Protein AF-A0A9D8R2J3-F1 (afdb_monomer_lite)

Foldseek 3Di:
DVVVVVVVVVVVVLLVVQQVVLQVQLVVQLCCCCPVVNCVNLQDHSVLSSLLSSLCSSLVSLCVVCVVVLPLVSLLSSLVSNLSSLLSVVVSCCVPDPVVVSVVVSVVSVVVSVVVSCCSVPPHPPPPPPPPVPPPDDDPVRVVVVVVVVVVVVVVVVVVVVVVVVVVVPD

pLDDT: mean 73.2, std 14.21, range [39.16, 91.12]

Radius of gyration: 31.51 Å; chains: 1; bounding box: 101×41×54 Å

Structure (mmCIF, N/CA/C/O backbone):
data_AF-A0A9D8R2J3-F1
#
_entry.id   AF-A0A9D8R2J3-F1
#
loop_
_atom_site.group_PDB
_atom_site.id
_atom_site.type_symbol
_atom_site.label_atom_id
_atom_site.label_alt_id
_atom_site.label_comp_id
_atom_site.label_asym_id
_atom_site.label_entity_id
_atom_site.label_seq_id
_atom_site.pdbx_PDB_ins_code
_atom_site.Cartn_x
_atom_site.Cartn_y
_atom_site.Cartn_z
_atom_site.occupancy
_atom_site.B_iso_or_equiv
_atom_site.auth_seq_id
_atom_site.auth_comp_id
_atom_site.auth_asym_id
_atom_site.auth_atom_id
_atom_site.pdbx_PDB_model_num
ATOM 1 N N . MET A 1 1 ? -6.181 -9.414 32.571 1.00 52.50 1 MET A N 1
ATOM 2 C CA . MET A 1 1 ? -4.883 -9.593 31.869 1.00 52.50 1 MET A CA 1
ATOM 3 C C . MET A 1 1 ? -4.917 -10.622 30.735 1.00 52.50 1 MET A C 1
ATOM 5 O O . MET A 1 1 ? -4.461 -10.276 29.660 1.00 52.50 1 MET A O 1
ATOM 9 N N . ARG A 1 2 ? -5.469 -11.839 30.897 1.00 53.47 2 ARG A N 1
ATOM 10 C CA . ARG A 1 2 ? -5.458 -12.872 29.829 1.00 53.47 2 ARG A CA 1
ATOM 11 C C . ARG A 1 2 ? -6.207 -12.506 28.534 1.00 53.47 2 ARG A C 1
ATOM 13 O O . ARG A 1 2 ? -5.822 -12.990 27.474 1.00 53.47 2 ARG A O 1
ATOM 20 N N . GLU A 1 3 ? -7.252 -11.679 28.591 1.00 54.12 3 G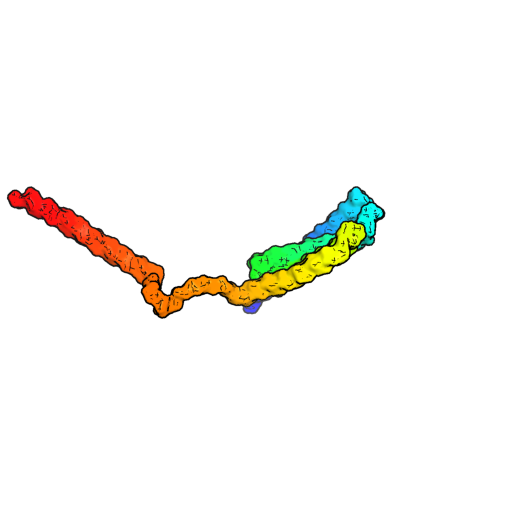LU A N 1
ATOM 21 C CA . GLU A 1 3 ? -7.996 -11.277 27.384 1.00 54.12 3 GLU A CA 1
ATOM 22 C C . GLU A 1 3 ? -7.239 -10.274 26.508 1.00 54.12 3 GLU A C 1
ATOM 24 O O . GLU A 1 3 ? -7.227 -10.433 25.287 1.00 54.12 3 GLU A O 1
ATOM 29 N N . SER A 1 4 ? -6.516 -9.312 27.100 1.00 58.50 4 SER A N 1
ATOM 30 C CA . SER A 1 4 ? -5.725 -8.361 26.305 1.00 58.50 4 SER A CA 1
ATOM 31 C C . SER A 1 4 ? -4.556 -9.049 25.596 1.00 58.50 4 SER A C 1
ATOM 33 O O . SER A 1 4 ? -4.230 -8.699 24.463 1.00 58.50 4 SER A O 1
ATOM 35 N N . THR A 1 5 ? -3.981 -10.098 26.198 1.00 66.12 5 THR A N 1
ATOM 36 C CA . THR A 1 5 ? -2.919 -10.894 25.568 1.00 66.12 5 THR A CA 1
ATOM 37 C C . THR A 1 5 ? -3.441 -11.685 24.368 1.00 66.12 5 THR A C 1
ATOM 39 O O . THR A 1 5 ? -2.784 -11.722 23.331 1.00 66.12 5 THR A O 1
ATOM 42 N N . LYS A 1 6 ? -4.640 -12.280 24.460 1.00 68.50 6 LYS A N 1
ATOM 43 C CA . LYS A 1 6 ? -5.254 -13.014 23.337 1.00 68.50 6 LYS A CA 1
ATOM 44 C C . LYS A 1 6 ? -5.571 -12.093 22.156 1.00 68.50 6 LYS A C 1
ATOM 46 O O . LYS A 1 6 ? -5.266 -12.452 21.020 1.00 68.50 6 LYS A O 1
ATOM 51 N N . ALA A 1 7 ? -6.115 -10.904 22.421 1.00 69.56 7 ALA A N 1
ATOM 52 C CA . ALA A 1 7 ? -6.403 -9.907 21.389 1.00 69.56 7 ALA A CA 1
ATOM 53 C C . ALA A 1 7 ? -5.121 -9.398 20.703 1.00 69.56 7 ALA A C 1
ATOM 55 O O . ALA A 1 7 ? -5.059 -9.334 19.475 1.00 69.56 7 ALA A O 1
ATOM 56 N N . ALA A 1 8 ? -4.066 -9.122 21.477 1.00 71.25 8 ALA A N 1
ATOM 57 C CA . ALA A 1 8 ? -2.768 -8.721 20.936 1.00 71.25 8 ALA A CA 1
ATOM 58 C C . ALA A 1 8 ? -2.134 -9.823 20.070 1.00 71.25 8 ALA A C 1
ATOM 60 O O . ALA A 1 8 ? -1.649 -9.550 18.974 1.00 71.25 8 ALA A O 1
ATOM 61 N N . VAL A 1 9 ? -2.190 -11.083 20.514 1.00 76.19 9 VAL A N 1
ATOM 62 C CA . VAL A 1 9 ? -1.679 -12.229 19.744 1.00 76.19 9 VAL A CA 1
ATOM 63 C C . VAL A 1 9 ? -2.467 -12.420 18.447 1.00 76.19 9 VAL A C 1
ATOM 65 O O . VAL A 1 9 ? -1.866 -12.666 17.401 1.00 76.19 9 VAL A O 1
ATOM 68 N N . MET A 1 10 ? -3.793 -12.270 18.480 1.00 75.12 10 MET A N 1
ATOM 69 C CA . MET A 1 10 ? -4.635 -12.374 17.287 1.00 75.12 10 MET A CA 1
ATOM 70 C C . MET A 1 10 ? -4.337 -11.248 16.284 1.00 75.12 10 MET A C 1
ATOM 72 O O . MET A 1 10 ? -4.173 -11.519 15.096 1.00 75.12 10 MET A O 1
ATOM 76 N N . ALA A 1 11 ? -4.151 -10.012 16.757 1.00 73.62 11 ALA A N 1
ATOM 77 C CA . ALA A 1 11 ? -3.755 -8.882 15.916 1.00 73.62 11 ALA A CA 1
ATOM 78 C C . ALA A 1 11 ? -2.371 -9.084 15.272 1.00 73.62 11 ALA A C 1
ATOM 80 O O . ALA A 1 11 ? -2.186 -8.792 14.090 1.00 73.62 11 ALA A O 1
ATOM 81 N N . THR A 1 12 ? -1.403 -9.623 16.017 1.00 78.44 12 THR A N 1
ATOM 82 C CA . THR A 1 12 ? -0.073 -9.951 15.483 1.00 78.44 12 THR A CA 1
ATOM 83 C C . THR A 1 12 ? -0.147 -11.046 14.423 1.00 78.44 12 THR A C 1
ATOM 85 O O . THR A 1 12 ? 0.480 -10.917 13.374 1.00 78.44 12 THR A O 1
ATOM 88 N N . ARG A 1 13 ? -0.963 -12.087 14.635 1.00 81.50 13 ARG A N 1
ATOM 89 C CA . ARG A 1 13 ? -1.179 -13.145 13.634 1.00 81.50 13 ARG A CA 1
ATOM 90 C C . ARG A 1 13 ? -1.761 -12.588 12.340 1.00 81.50 13 ARG A C 1
ATOM 92 O O . ARG A 1 13 ? -1.231 -12.896 11.283 1.00 81.50 13 ARG A O 1
ATOM 99 N N . ILE A 1 14 ? -2.763 -11.711 12.423 1.00 81.69 14 ILE A N 1
ATOM 100 C CA . ILE A 1 14 ? -3.359 -11.068 11.241 1.00 81.69 14 ILE A CA 1
ATOM 101 C C . ILE A 1 14 ? -2.308 -10.265 10.462 1.00 81.69 14 ILE A C 1
ATOM 103 O O . ILE A 1 14 ? -2.238 -10.383 9.242 1.00 81.69 14 ILE A O 1
ATOM 107 N N . LYS A 1 15 ? -1.446 -9.502 11.148 1.00 79.56 15 LYS A N 1
ATOM 108 C CA . LYS A 1 15 ? -0.357 -8.740 10.505 1.00 79.56 15 LYS A CA 1
ATOM 109 C C . LYS A 1 15 ? 0.694 -9.641 9.852 1.00 79.56 15 LYS A C 1
ATOM 111 O O . LYS A 1 15 ? 1.217 -9.302 8.798 1.00 79.56 15 LYS A O 1
ATOM 116 N N . ILE A 1 16 ? 1.003 -10.786 10.456 1.00 84.25 16 ILE A N 1
ATOM 117 C CA . ILE A 1 16 ? 1.942 -11.757 9.877 1.00 84.25 16 ILE A CA 1
ATOM 118 C C . ILE A 1 16 ? 1.316 -12.439 8.657 1.00 84.25 16 ILE A C 1
ATOM 120 O O . ILE A 1 16 ? 1.959 -12.538 7.617 1.00 84.25 16 ILE A O 1
ATOM 124 N N . THR A 1 17 ? 0.051 -12.858 8.739 1.00 83.62 17 THR A N 1
ATOM 125 C CA . THR A 1 17 ? -0.667 -13.435 7.596 1.00 83.62 17 THR A CA 1
ATOM 126 C C . THR A 1 17 ? -0.768 -12.431 6.449 1.00 83.62 17 THR A C 1
ATOM 128 O O . THR A 1 17 ? -0.499 -12.804 5.312 1.00 83.62 17 THR A O 1
ATOM 131 N N . ALA A 1 18 ? -1.055 -11.158 6.747 1.00 79.31 18 ALA A N 1
ATOM 132 C CA . ALA A 1 18 ? -1.015 -10.059 5.781 1.00 79.31 18 ALA A CA 1
ATOM 133 C C . ALA A 1 18 ? 0.303 -10.028 5.006 1.00 79.31 18 ALA A C 1
ATOM 135 O O . ALA A 1 18 ? 0.312 -10.011 3.780 1.00 79.31 18 ALA A O 1
ATOM 136 N N . PHE A 1 19 ? 1.408 -10.052 5.753 1.00 83.38 19 PHE A N 1
ATOM 137 C CA . PHE A 1 19 ? 2.757 -9.977 5.217 1.00 83.38 19 PHE A CA 1
ATOM 138 C C . PHE A 1 19 ? 3.096 -11.189 4.342 1.00 83.38 19 PHE A C 1
ATOM 140 O O . PHE A 1 19 ? 3.678 -11.037 3.271 1.00 83.38 19 PHE A O 1
ATOM 147 N N . ILE A 1 20 ? 2.703 -12.393 4.764 1.00 87.69 20 ILE A N 1
ATOM 148 C CA . ILE A 1 20 ? 2.924 -13.619 3.986 1.00 87.69 20 ILE A CA 1
ATOM 149 C C . ILE A 1 20 ? 2.117 -13.578 2.683 1.00 87.69 20 ILE A C 1
ATOM 151 O O . ILE A 1 20 ? 2.662 -13.869 1.621 1.00 87.69 20 ILE A O 1
ATOM 155 N N . VAL A 1 21 ? 0.843 -13.178 2.742 1.00 87.81 21 VAL A N 1
ATOM 156 C CA . VAL A 1 21 ? -0.021 -13.082 1.555 1.00 87.81 21 VAL A CA 1
ATOM 157 C C . VAL A 1 21 ? 0.501 -12.023 0.582 1.00 87.81 21 VAL A C 1
ATOM 159 O O . VAL A 1 21 ? 0.587 -12.296 -0.614 1.00 87.81 21 VAL A O 1
ATOM 162 N N . SER A 1 22 ? 0.920 -10.850 1.070 1.00 86.31 22 SER A N 1
ATOM 163 C CA . SER A 1 22 ? 1.518 -9.816 0.216 1.00 86.31 22 SER A CA 1
ATOM 164 C C . SER A 1 22 ? 2.831 -10.281 -0.415 1.00 86.31 22 SER A C 1
ATOM 166 O O . SER A 1 22 ? 3.094 -9.989 -1.578 1.00 86.31 22 SER A O 1
ATOM 168 N N . LEU A 1 23 ? 3.642 -11.057 0.313 1.00 88.56 23 LEU A N 1
ATOM 169 C CA . LEU A 1 23 ? 4.876 -11.635 -0.220 1.00 88.56 23 LEU A CA 1
ATOM 170 C C . LEU A 1 23 ? 4.593 -12.684 -1.308 1.00 88.56 23 LEU A C 1
ATOM 172 O O . LEU A 1 23 ? 5.257 -12.685 -2.343 1.00 88.56 23 LEU A O 1
ATOM 176 N N . MET A 1 24 ? 3.576 -13.531 -1.118 1.00 89.62 24 MET A N 1
ATOM 177 C CA . MET A 1 24 ? 3.143 -14.489 -2.141 1.00 89.62 24 MET A CA 1
ATOM 178 C C . MET A 1 24 ? 2.607 -13.787 -3.394 1.00 89.62 24 MET A C 1
ATOM 180 O O . MET A 1 24 ? 2.979 -14.173 -4.501 1.00 89.62 24 MET A O 1
ATOM 184 N N . LEU A 1 25 ? 1.796 -12.732 -3.245 1.00 88.56 25 LEU A N 1
ATOM 185 C CA . LEU A 1 25 ? 1.327 -11.930 -4.383 1.00 88.56 25 LEU A CA 1
ATOM 186 C C . LEU A 1 25 ? 2.483 -11.242 -5.114 1.00 88.56 25 LEU A C 1
ATOM 188 O O . LEU A 1 25 ? 2.518 -11.245 -6.345 1.00 88.56 25 LEU A O 1
ATOM 192 N N . ALA A 1 26 ? 3.437 -10.673 -4.376 1.00 87.56 26 ALA A N 1
ATOM 193 C CA . ALA A 1 26 ? 4.626 -10.054 -4.952 1.00 87.56 26 ALA A CA 1
ATOM 194 C C . ALA A 1 26 ? 5.448 -11.060 -5.761 1.00 87.56 26 ALA A C 1
ATOM 196 O O . ALA A 1 26 ? 5.858 -10.771 -6.883 1.00 87.56 26 ALA A O 1
ATOM 197 N N . PHE A 1 27 ? 5.634 -12.263 -5.214 1.00 87.31 27 PHE A N 1
ATOM 198 C CA . PHE A 1 27 ? 6.344 -13.339 -5.889 1.00 87.31 27 PHE A CA 1
ATOM 199 C C . PHE A 1 27 ? 5.596 -13.826 -7.136 1.00 87.31 27 PHE A C 1
ATOM 201 O O . PHE A 1 27 ? 6.204 -13.965 -8.193 1.00 87.31 27 PHE A O 1
ATOM 208 N N . ALA A 1 28 ? 4.276 -14.015 -7.058 1.00 86.12 28 ALA A N 1
ATOM 209 C CA . ALA A 1 28 ? 3.460 -14.378 -8.216 1.00 86.12 28 ALA A CA 1
ATOM 210 C C . ALA A 1 28 ? 3.538 -13.311 -9.321 1.00 86.12 28 ALA A C 1
ATOM 212 O O . ALA A 1 28 ? 3.761 -13.639 -10.485 1.00 86.12 28 ALA A O 1
ATOM 213 N N . THR A 1 29 ? 3.440 -12.032 -8.946 1.00 82.88 29 THR A N 1
ATOM 214 C CA . THR A 1 29 ? 3.574 -10.896 -9.872 1.00 82.88 29 THR A CA 1
ATOM 215 C C . THR A 1 29 ? 4.956 -10.886 -10.525 1.00 82.88 29 THR A C 1
ATOM 217 O O . THR A 1 29 ? 5.059 -10.776 -11.744 1.00 82.88 29 THR A O 1
ATOM 220 N N . PHE A 1 30 ? 6.018 -11.092 -9.742 1.00 83.88 30 PHE A N 1
ATOM 221 C CA . PHE A 1 30 ? 7.380 -11.219 -10.256 1.00 83.88 30 PHE A CA 1
ATOM 222 C C . PHE A 1 30 ? 7.519 -12.382 -11.247 1.00 83.88 30 PHE A C 1
ATOM 224 O O . PHE A 1 30 ? 8.097 -12.197 -12.314 1.00 83.88 30 PHE A O 1
ATOM 231 N N . MET A 1 31 ? 6.970 -13.562 -10.938 1.00 83.88 31 MET A N 1
ATOM 232 C CA . MET A 1 31 ? 7.031 -14.729 -11.826 1.00 83.88 31 MET A CA 1
ATOM 233 C C . MET A 1 31 ? 6.310 -14.457 -13.152 1.00 83.88 31 MET A C 1
ATOM 235 O O . MET A 1 31 ? 6.862 -14.736 -14.215 1.00 83.88 31 MET A O 1
ATOM 239 N N . ILE A 1 32 ? 5.124 -13.840 -13.112 1.00 83.19 32 ILE A N 1
ATOM 240 C CA . ILE A 1 32 ? 4.381 -13.445 -14.318 1.00 83.19 32 ILE A CA 1
ATOM 241 C C . ILE A 1 32 ? 5.200 -12.438 -15.138 1.00 83.19 32 ILE A C 1
ATOM 243 O O . ILE A 1 32 ? 5.413 -12.637 -16.332 1.00 83.19 32 ILE A O 1
ATOM 247 N N . CYS A 1 33 ? 5.736 -11.393 -14.510 1.00 79.50 33 CYS A N 1
ATOM 248 C CA . CYS A 1 33 ? 6.561 -10.403 -15.201 1.00 79.50 33 CYS A CA 1
ATOM 249 C C . CYS A 1 33 ? 7.852 -11.016 -15.777 1.00 79.50 33 CYS A C 1
ATOM 251 O O . CYS A 1 33 ? 8.233 -10.724 -16.910 1.00 79.50 33 CYS A O 1
ATOM 253 N N . ARG A 1 34 ? 8.522 -11.907 -15.037 1.00 78.44 34 ARG A N 1
ATOM 254 C CA . ARG A 1 34 ? 9.800 -12.503 -15.444 1.00 78.44 34 ARG A CA 1
ATOM 255 C C . ARG A 1 34 ? 9.651 -13.525 -16.569 1.00 78.44 34 ARG A C 1
ATOM 257 O O . ARG A 1 34 ? 10.521 -13.543 -17.448 1.00 78.44 34 ARG A O 1
ATOM 264 N N . PHE A 1 35 ? 8.608 -14.358 -16.517 1.00 79.50 35 PHE A N 1
ATOM 265 C CA . PHE A 1 35 ? 8.414 -15.501 -17.416 1.00 79.50 35 PHE A CA 1
ATOM 266 C C . PHE A 1 35 ? 7.371 -15.264 -18.513 1.00 79.50 35 PHE A C 1
ATOM 268 O O . PHE A 1 35 ? 7.581 -15.738 -19.623 1.00 79.50 35 PHE A O 1
ATOM 275 N N . ALA A 1 36 ? 6.285 -14.527 -18.251 1.00 74.44 36 ALA A N 1
ATOM 276 C CA . ALA A 1 36 ? 5.239 -14.292 -19.254 1.00 74.44 36 ALA A CA 1
ATOM 277 C C . ALA A 1 36 ? 5.534 -13.070 -20.137 1.00 74.44 36 ALA A C 1
ATOM 279 O O . ALA A 1 36 ? 5.367 -13.131 -21.352 1.00 74.44 36 ALA A O 1
ATOM 280 N N . VAL A 1 37 ? 6.003 -11.967 -19.545 1.00 68.38 37 VAL A N 1
ATOM 281 C CA . VAL A 1 37 ? 6.347 -10.744 -20.302 1.00 68.38 37 VAL A CA 1
ATOM 282 C C . VAL A 1 37 ? 7.764 -10.826 -20.883 1.00 68.38 37 VAL A C 1
ATOM 284 O O . VAL A 1 37 ? 8.051 -10.242 -21.927 1.00 68.38 37 VAL A O 1
ATOM 287 N N . GLY A 1 38 ? 8.636 -11.612 -20.246 1.00 63.78 38 GLY A N 1
ATOM 288 C CA . GLY A 1 38 ? 10.061 -11.662 -20.542 1.00 63.78 38 GLY A CA 1
ATOM 289 C C . GLY A 1 38 ? 10.756 -10.473 -19.891 1.00 63.78 38 GLY A C 1
ATOM 290 O O . GLY A 1 38 ? 10.548 -9.330 -20.286 1.00 63.78 38 GLY A O 1
ATOM 291 N N . GLY A 1 39 ? 11.591 -10.745 -18.883 1.00 63.09 39 GLY A N 1
ATOM 292 C CA . GLY A 1 39 ? 12.246 -9.719 -18.056 1.00 63.09 39 GLY A CA 1
ATOM 293 C C . GLY A 1 39 ? 12.961 -8.603 -18.832 1.00 63.09 39 GLY A C 1
ATOM 294 O O . GLY A 1 39 ? 13.065 -7.486 -18.342 1.00 63.09 39 GLY A O 1
ATOM 295 N N . GLU A 1 40 ? 13.406 -8.894 -20.052 1.00 62.81 40 GLU A N 1
ATOM 296 C CA . GLU A 1 40 ? 14.111 -7.968 -20.946 1.00 62.81 40 GLU A CA 1
ATOM 297 C C . GLU A 1 40 ? 13.176 -6.979 -21.662 1.00 62.81 40 GLU A C 1
ATOM 299 O O . GLU A 1 40 ? 13.608 -5.900 -22.057 1.00 62.81 40 GLU A O 1
ATOM 304 N N . LYS A 1 41 ? 11.881 -7.298 -21.786 1.00 66.69 41 LYS A N 1
ATOM 305 C CA . LYS A 1 41 ? 10.874 -6.438 -22.432 1.00 66.69 41 LYS A CA 1
ATOM 306 C C . LYS A 1 41 ? 10.246 -5.410 -21.491 1.00 66.69 41 LYS A C 1
ATOM 308 O O . LYS A 1 41 ? 9.534 -4.527 -21.955 1.00 66.69 41 LYS A O 1
ATOM 313 N N . LEU A 1 42 ? 10.486 -5.517 -20.182 1.00 62.94 42 LEU A N 1
ATOM 314 C CA . LEU A 1 42 ? 9.899 -4.617 -19.184 1.00 62.94 42 LEU A CA 1
ATOM 315 C C . LEU A 1 42 ? 10.527 -3.218 -19.205 1.00 62.94 42 LEU A C 1
ATOM 317 O O . LEU A 1 42 ? 9.883 -2.273 -18.773 1.00 62.94 42 LEU A O 1
ATOM 321 N N . GLY A 1 43 ? 11.757 -3.062 -19.705 1.00 64.25 43 GLY A N 1
ATOM 322 C CA . GLY A 1 43 ? 12.444 -1.764 -19.733 1.00 64.25 43 GLY A CA 1
ATOM 323 C C . GLY A 1 43 ? 12.946 -1.275 -18.364 1.00 64.25 43 GLY A C 1
ATOM 324 O O . GLY A 1 43 ? 13.481 -0.175 -18.270 1.00 64.25 43 GLY A O 1
ATOM 325 N N . PHE A 1 44 ? 12.817 -2.083 -17.305 1.00 71.56 44 PHE A N 1
ATOM 326 C CA . PHE A 1 44 ? 13.330 -1.806 -15.959 1.00 71.56 44 PHE A CA 1
ATOM 327 C C . PHE A 1 44 ? 13.701 -3.102 -15.225 1.00 71.56 44 PHE A C 1
ATOM 329 O O . PHE A 1 44 ? 13.354 -4.204 -15.652 1.00 71.56 44 PHE A O 1
ATOM 336 N N . ALA A 1 45 ? 14.437 -2.980 -14.114 1.00 76.12 45 ALA A N 1
ATOM 337 C CA . ALA A 1 45 ? 14.982 -4.136 -13.408 1.00 76.12 45 ALA A CA 1
ATOM 338 C C . ALA A 1 45 ? 13.863 -5.080 -12.907 1.00 76.12 45 ALA A C 1
ATOM 340 O O . ALA A 1 45 ? 12.974 -4.635 -12.179 1.00 76.12 45 ALA A O 1
ATOM 341 N N . PRO A 1 46 ? 13.918 -6.397 -13.187 1.00 71.88 46 PRO A N 1
ATOM 342 C CA . PRO A 1 46 ? 12.887 -7.343 -12.754 1.00 71.88 46 PRO A CA 1
ATOM 343 C C . PRO A 1 46 ? 12.678 -7.350 -11.239 1.00 71.88 46 PRO A C 1
ATOM 345 O O . PRO A 1 46 ? 11.561 -7.525 -10.769 1.00 71.88 46 PRO A O 1
ATOM 348 N N . ILE A 1 47 ? 13.730 -7.101 -10.458 1.00 80.00 47 ILE A N 1
ATOM 349 C CA . ILE A 1 47 ? 13.639 -7.056 -8.996 1.00 80.00 47 ILE A CA 1
ATOM 350 C C . ILE A 1 47 ? 12.734 -5.921 -8.490 1.00 80.00 47 ILE A C 1
ATOM 352 O O . ILE A 1 47 ? 12.063 -6.080 -7.474 1.00 80.00 47 ILE A O 1
ATOM 356 N N . LEU A 1 48 ? 12.631 -4.814 -9.236 1.00 81.25 48 LEU A N 1
ATOM 357 C CA . LEU A 1 48 ? 11.732 -3.701 -8.924 1.00 81.25 48 LEU A CA 1
ATOM 358 C C . LEU A 1 48 ? 10.259 -4.130 -8.990 1.00 81.25 48 LEU A C 1
ATOM 360 O O . LEU A 1 48 ? 9.472 -3.670 -8.170 1.00 81.25 48 LEU A O 1
ATOM 364 N N . THR A 1 49 ? 9.886 -5.065 -9.876 1.00 82.31 49 THR A N 1
ATOM 365 C CA . THR A 1 49 ? 8.507 -5.600 -9.923 1.00 82.31 49 THR A CA 1
ATOM 366 C C . THR A 1 49 ? 8.110 -6.315 -8.632 1.00 82.31 49 THR A C 1
ATOM 368 O O . THR A 1 49 ? 6.962 -6.204 -8.205 1.00 82.31 49 THR A O 1
ATOM 371 N N . LEU A 1 50 ? 9.059 -6.988 -7.969 1.00 85.12 50 LEU A N 1
ATOM 372 C CA . LEU A 1 50 ? 8.819 -7.662 -6.69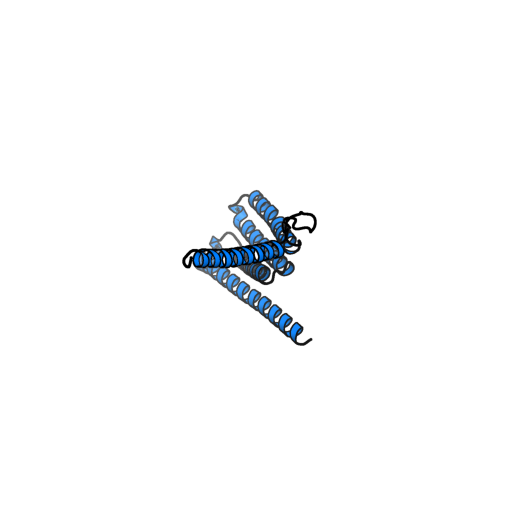4 1.00 85.12 50 LEU A CA 1
ATOM 373 C C . LEU A 1 50 ? 8.536 -6.628 -5.600 1.00 85.12 50 LEU A C 1
ATOM 375 O O . LEU A 1 50 ? 7.550 -6.753 -4.878 1.00 85.12 50 LEU A O 1
ATOM 379 N N . PHE A 1 51 ? 9.342 -5.567 -5.529 1.00 86.00 51 PHE A N 1
ATOM 380 C CA . PHE A 1 51 ? 9.112 -4.469 -4.588 1.00 86.00 51 PHE A CA 1
ATOM 381 C C . PHE A 1 51 ? 7.786 -3.749 -4.855 1.00 86.00 51 PHE A C 1
ATOM 383 O O . PHE A 1 51 ? 7.024 -3.530 -3.916 1.00 86.00 51 PHE A O 1
ATOM 390 N N . ILE A 1 52 ? 7.466 -3.440 -6.116 1.00 87.69 52 ILE A N 1
ATOM 391 C CA . ILE A 1 52 ? 6.192 -2.811 -6.497 1.00 87.69 52 ILE A CA 1
ATOM 392 C C . ILE A 1 52 ? 5.014 -3.690 -6.062 1.00 87.69 52 ILE A C 1
ATOM 394 O O . ILE A 1 52 ? 4.128 -3.223 -5.346 1.00 87.69 52 ILE A O 1
ATOM 398 N N . GLY A 1 53 ? 5.024 -4.973 -6.438 1.00 87.06 53 GLY A N 1
ATOM 399 C CA . GLY A 1 53 ? 3.964 -5.916 -6.083 1.00 87.06 53 GLY A CA 1
ATOM 400 C C . GLY A 1 53 ? 3.813 -6.082 -4.571 1.00 87.06 53 GLY A C 1
ATOM 401 O O . GLY A 1 53 ? 2.692 -6.096 -4.058 1.00 87.06 53 GLY A O 1
ATOM 402 N N . PHE A 1 54 ? 4.929 -6.138 -3.840 1.00 90.00 54 PHE A N 1
ATOM 403 C CA . PHE A 1 54 ? 4.928 -6.233 -2.383 1.00 90.00 54 PHE A CA 1
ATOM 404 C C . PHE A 1 54 ? 4.320 -4.990 -1.737 1.00 90.00 54 PHE A C 1
ATOM 406 O O . PHE A 1 54 ? 3.363 -5.113 -0.981 1.00 90.00 54 PHE A O 1
ATOM 413 N N . PHE A 1 55 ? 4.822 -3.796 -2.053 1.00 91.12 55 PHE A N 1
ATOM 414 C CA . PHE A 1 55 ? 4.364 -2.561 -1.418 1.00 91.12 55 PHE A CA 1
ATOM 415 C C . PHE A 1 55 ? 2.915 -2.212 -1.773 1.00 91.12 55 PHE A C 1
ATOM 417 O O . PHE A 1 55 ? 2.173 -1.765 -0.897 1.00 91.12 55 PHE A O 1
ATOM 424 N N . LEU A 1 56 ? 2.477 -2.478 -3.011 1.00 90.31 56 LEU A N 1
ATOM 425 C CA . LEU A 1 56 ? 1.082 -2.274 -3.408 1.00 90.31 56 LEU A CA 1
ATOM 426 C C . LEU A 1 56 ? 0.135 -3.241 -2.690 1.00 90.31 56 LEU A C 1
ATOM 428 O O . LEU A 1 56 ? -0.856 -2.805 -2.108 1.00 90.31 56 LEU A O 1
ATOM 432 N N . SER A 1 57 ? 0.443 -4.541 -2.681 1.00 89.31 57 SER A N 1
ATOM 433 C CA . SER A 1 57 ? -0.414 -5.538 -2.020 1.00 89.31 57 SER A CA 1
ATOM 434 C C . SER A 1 57 ? -0.414 -5.384 -0.496 1.00 89.31 57 SER A C 1
ATOM 436 O O . SER A 1 57 ? -1.478 -5.405 0.124 1.00 89.31 57 SER A O 1
ATOM 438 N N . PHE A 1 58 ? 0.755 -5.157 0.107 1.00 88.56 58 PHE A N 1
ATOM 439 C CA . PHE A 1 58 ? 0.906 -4.899 1.538 1.00 88.56 58 PHE A CA 1
ATOM 440 C C . PHE A 1 58 ? 0.171 -3.622 1.951 1.00 88.56 58 PHE A C 1
ATOM 442 O O . PHE A 1 58 ? -0.599 -3.629 2.912 1.00 88.56 58 PHE A O 1
ATOM 449 N N . GLY A 1 59 ? 0.360 -2.539 1.192 1.00 87.62 59 GLY A N 1
ATOM 450 C CA . GLY A 1 59 ? -0.308 -1.268 1.430 1.00 87.62 59 GLY A CA 1
ATOM 451 C C . GLY A 1 59 ? -1.830 -1.396 1.370 1.00 87.62 59 GLY A C 1
ATOM 452 O O . GLY A 1 59 ? -2.518 -0.994 2.309 1.00 87.62 59 GLY A O 1
ATOM 453 N N . LEU A 1 60 ? -2.354 -2.043 0.322 1.00 88.31 60 LEU A N 1
ATOM 454 C CA . LEU A 1 60 ? -3.789 -2.284 0.157 1.00 88.31 60 LEU A CA 1
ATOM 455 C C . LEU A 1 60 ? -4.363 -3.105 1.320 1.00 88.31 60 LEU A C 1
ATOM 457 O O . LEU A 1 60 ? -5.391 -2.745 1.892 1.00 88.31 60 LEU A O 1
ATOM 461 N N . PHE A 1 61 ? -3.683 -4.184 1.709 1.00 87.81 61 PHE A N 1
ATOM 462 C CA . PHE A 1 61 ? -4.146 -5.057 2.784 1.00 87.81 61 PHE A CA 1
ATOM 463 C C . PHE A 1 61 ? -4.201 -4.328 4.133 1.00 87.81 61 PHE A C 1
ATOM 465 O O . PHE A 1 61 ? -5.177 -4.452 4.874 1.00 87.81 61 PHE A O 1
ATOM 472 N N . PHE A 1 62 ? -3.185 -3.516 4.440 1.00 87.19 62 PHE A N 1
ATOM 473 C CA . PHE A 1 62 ? -3.171 -2.704 5.656 1.00 87.19 62 PHE A CA 1
ATOM 474 C C . PHE A 1 62 ? -4.234 -1.606 5.635 1.00 87.19 62 PHE A C 1
ATOM 476 O O . PHE A 1 62 ? -4.849 -1.366 6.670 1.00 87.19 62 PHE A O 1
ATOM 483 N N . VAL A 1 63 ? -4.518 -0.996 4.480 1.00 86.00 63 VAL A N 1
ATOM 484 C CA . VAL A 1 63 ? -5.641 -0.055 4.342 1.00 86.00 63 VAL A CA 1
ATOM 485 C C . VAL A 1 63 ? -6.976 -0.751 4.617 1.00 86.00 63 VAL A C 1
ATOM 487 O O . VAL A 1 63 ? -7.776 -0.233 5.395 1.00 86.00 63 VAL A O 1
ATOM 490 N N . ILE A 1 64 ? -7.202 -1.950 4.071 1.00 86.06 64 ILE A N 1
ATOM 491 C CA . ILE A 1 64 ? -8.428 -2.727 4.322 1.00 86.06 64 ILE A CA 1
ATOM 492 C C . ILE A 1 64 ? -8.569 -3.044 5.816 1.00 86.06 64 ILE A C 1
ATOM 494 O O . ILE A 1 64 ? -9.614 -2.772 6.410 1.00 86.06 64 ILE A O 1
ATOM 498 N N . ILE A 1 65 ? -7.508 -3.550 6.458 1.00 84.62 65 ILE A N 1
ATOM 499 C CA . ILE A 1 65 ? -7.520 -3.795 7.909 1.00 84.62 65 ILE A CA 1
ATOM 500 C C . ILE A 1 65 ? -7.790 -2.500 8.667 1.00 84.62 65 ILE A C 1
ATOM 502 O O . ILE A 1 65 ? -8.537 -2.507 9.644 1.00 84.62 65 ILE A O 1
ATOM 506 N N . ALA A 1 66 ? -7.189 -1.389 8.254 1.00 83.75 66 ALA A N 1
ATOM 507 C CA . ALA A 1 66 ? -7.358 -0.117 8.929 1.00 83.75 66 ALA A CA 1
ATOM 508 C C . ALA A 1 66 ? -8.795 0.402 8.865 1.00 83.75 66 ALA A C 1
ATOM 510 O O . ALA A 1 66 ? -9.264 0.963 9.851 1.00 83.75 66 ALA A O 1
ATOM 511 N N . ILE A 1 67 ? -9.503 0.167 7.756 1.00 80.88 67 ILE A N 1
ATOM 512 C CA . ILE A 1 67 ? -10.930 0.483 7.620 1.00 80.88 67 ILE A CA 1
ATOM 513 C C . ILE A 1 67 ? -11.754 -0.380 8.585 1.00 80.88 67 ILE A C 1
ATOM 515 O O . ILE A 1 67 ? -12.573 0.151 9.334 1.00 80.88 67 ILE A O 1
ATOM 519 N N . VAL A 1 68 ? -11.491 -1.691 8.635 1.00 82.19 68 VAL A N 1
ATOM 520 C CA . VAL A 1 68 ? -12.215 -2.634 9.513 1.00 82.19 68 VAL A CA 1
ATOM 521 C C . VAL A 1 68 ? -11.963 -2.341 10.995 1.00 82.19 68 VAL A C 1
ATOM 523 O O . VAL A 1 68 ? -12.883 -2.347 11.806 1.00 82.19 68 VAL A O 1
ATOM 526 N N . THR A 1 69 ? -10.713 -2.059 11.355 1.00 78.44 69 THR A N 1
ATOM 527 C CA . THR A 1 69 ? -10.286 -1.820 12.745 1.00 78.44 69 THR A CA 1
ATOM 528 C C . THR A 1 69 ? -10.379 -0.355 13.166 1.00 78.44 69 THR A C 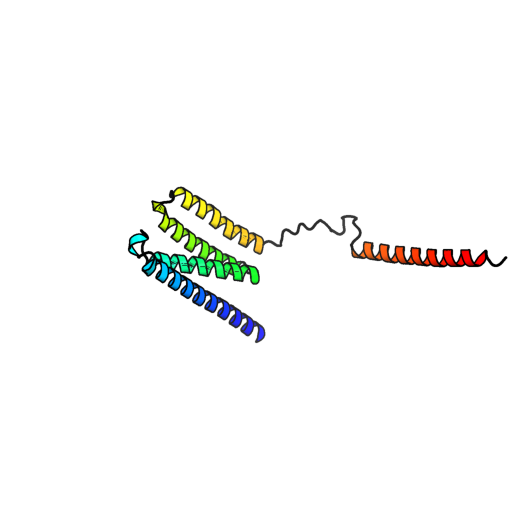1
ATOM 530 O O . THR A 1 69 ? -10.073 -0.036 14.313 1.00 78.44 69 THR A O 1
ATOM 533 N N . ARG A 1 70 ? -10.760 0.543 12.243 1.00 78.81 70 ARG A N 1
ATOM 534 C CA . ARG A 1 70 ? -10.741 2.010 12.400 1.00 78.81 70 ARG A CA 1
ATOM 535 C C . ARG A 1 70 ? -9.427 2.533 12.995 1.00 78.81 70 ARG A C 1
ATOM 537 O O . ARG A 1 70 ? -9.400 3.479 13.778 1.00 78.81 70 ARG A O 1
ATOM 544 N N . SER A 1 71 ? -8.313 1.900 12.634 1.00 79.50 71 SER A N 1
ATOM 545 C CA . SER A 1 71 ? -7.000 2.191 13.204 1.00 79.50 71 SER A CA 1
ATOM 546 C C . SER A 1 71 ? -6.221 3.155 12.314 1.00 79.50 71 SER A C 1
ATOM 548 O O . SER A 1 71 ? -5.652 2.757 11.298 1.00 79.50 71 SER A O 1
ATOM 550 N N . ALA A 1 72 ? -6.117 4.412 12.747 1.00 79.00 72 ALA A N 1
ATOM 551 C CA . ALA A 1 72 ? -5.359 5.454 12.051 1.00 79.00 72 ALA A CA 1
ATOM 552 C C . ALA A 1 72 ? -3.879 5.082 11.815 1.00 79.00 72 ALA A C 1
ATOM 554 O O . ALA A 1 72 ? -3.319 5.390 10.767 1.00 79.00 72 ALA A O 1
ATOM 555 N N . LEU A 1 73 ? -3.245 4.378 12.762 1.00 81.75 73 LEU A N 1
ATOM 556 C CA . LEU A 1 73 ? -1.855 3.917 12.620 1.00 81.75 73 LEU A CA 1
ATOM 557 C C . LEU A 1 73 ? -1.715 2.830 11.552 1.00 81.75 73 LEU A C 1
ATOM 559 O O . LEU A 1 73 ? -0.753 2.830 10.787 1.00 81.75 73 LEU A O 1
ATOM 563 N N . THR A 1 74 ? -2.683 1.915 11.488 1.00 84.06 74 THR A N 1
ATOM 564 C CA . THR A 1 74 ? -2.698 0.859 10.469 1.00 84.06 74 THR A CA 1
ATOM 565 C C . THR A 1 74 ? -2.970 1.463 9.090 1.00 84.06 74 THR A C 1
ATOM 567 O O . THR A 1 74 ? -2.349 1.046 8.115 1.00 84.06 74 THR A O 1
ATOM 570 N N . PHE A 1 75 ? -3.818 2.499 9.021 1.00 85.56 75 PHE A N 1
ATOM 571 C CA . PHE A 1 75 ? -4.089 3.230 7.783 1.00 85.56 75 PHE A CA 1
ATOM 572 C C . PHE A 1 75 ? -2.840 3.956 7.297 1.00 85.56 75 PHE A C 1
ATOM 574 O O . PHE A 1 75 ? -2.495 3.852 6.128 1.00 85.56 75 PHE A O 1
ATOM 581 N N . LEU A 1 76 ? -2.128 4.642 8.197 1.00 86.44 76 LEU A N 1
ATOM 582 C CA . LEU A 1 76 ? -0.886 5.334 7.864 1.00 86.44 76 LEU A CA 1
ATOM 583 C C . LEU A 1 76 ? 0.168 4.354 7.329 1.00 86.44 76 LEU A C 1
ATOM 585 O O . LEU A 1 76 ? 0.767 4.615 6.292 1.00 86.44 76 LEU A O 1
ATOM 589 N N . ALA A 1 77 ? 0.356 3.208 7.991 1.00 85.75 77 ALA A N 1
ATOM 590 C CA . ALA A 1 77 ? 1.282 2.175 7.527 1.00 85.75 77 ALA A CA 1
ATOM 591 C C . ALA A 1 77 ? 0.900 1.635 6.134 1.00 85.75 77 ALA A C 1
ATOM 593 O O . ALA A 1 77 ? 1.766 1.497 5.270 1.00 85.75 77 ALA A O 1
ATOM 594 N N . GLY A 1 78 ? -0.393 1.385 5.896 1.00 87.62 78 GLY A N 1
ATOM 595 C CA . GLY A 1 78 ? -0.897 0.954 4.590 1.00 87.62 78 GLY A CA 1
ATOM 596 C C . GLY A 1 78 ? -0.755 2.024 3.506 1.00 87.62 78 GLY A C 1
ATOM 597 O O . GLY A 1 78 ? -0.299 1.733 2.402 1.00 87.62 78 GLY A O 1
ATOM 598 N N . GLY A 1 79 ? -1.064 3.277 3.838 1.00 88.19 79 GLY A N 1
ATOM 599 C CA . GLY A 1 79 ? -0.920 4.431 2.955 1.00 88.19 79 GLY A CA 1
ATOM 600 C C . GLY A 1 79 ? 0.532 4.678 2.556 1.00 88.19 79 GLY A C 1
ATOM 601 O O . GLY A 1 79 ? 0.807 4.867 1.376 1.00 88.19 79 GLY A O 1
ATOM 602 N N . ILE A 1 80 ? 1.477 4.588 3.499 1.00 88.62 80 ILE A N 1
ATOM 603 C CA . ILE A 1 80 ? 2.916 4.665 3.200 1.00 88.62 80 ILE A CA 1
ATOM 604 C C . ILE A 1 80 ? 3.329 3.523 2.262 1.00 88.62 80 ILE A C 1
ATOM 606 O O . ILE A 1 80 ? 4.043 3.762 1.291 1.00 88.62 80 ILE A O 1
ATOM 610 N N . GLY A 1 81 ? 2.844 2.299 2.503 1.00 89.06 81 GLY A N 1
ATOM 611 C CA . GLY A 1 81 ? 3.082 1.163 1.609 1.00 89.06 81 GLY A CA 1
ATOM 612 C C . GLY A 1 81 ? 2.594 1.427 0.180 1.00 89.06 81 GLY A C 1
ATOM 613 O O . GLY A 1 81 ? 3.365 1.292 -0.769 1.00 89.06 81 GLY A O 1
ATOM 614 N N . LEU A 1 82 ? 1.351 1.894 0.021 1.00 90.75 82 LEU A N 1
ATOM 615 C CA . LEU A 1 82 ? 0.789 2.265 -1.284 1.00 90.75 82 LEU A CA 1
ATOM 616 C C .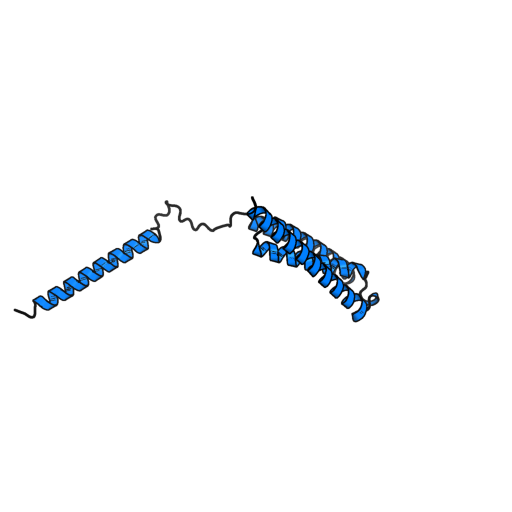 LEU A 1 82 ? 1.546 3.421 -1.944 1.00 90.75 82 LEU A C 1
ATOM 618 O O . LEU A 1 82 ? 1.751 3.397 -3.159 1.00 90.75 82 LEU A O 1
ATOM 622 N N . PHE A 1 83 ? 1.982 4.409 -1.163 1.00 90.62 83 PHE A N 1
ATOM 623 C CA . PHE A 1 83 ? 2.761 5.539 -1.656 1.00 90.62 83 PHE A CA 1
ATOM 624 C C . PHE A 1 83 ? 4.096 5.075 -2.239 1.00 90.62 83 PHE A C 1
ATOM 626 O O . PHE A 1 83 ? 4.411 5.406 -3.379 1.00 90.62 83 PHE A O 1
ATOM 633 N N . ILE A 1 84 ? 4.838 4.246 -1.499 1.00 90.19 84 ILE A N 1
ATOM 634 C CA . ILE A 1 84 ? 6.118 3.683 -1.947 1.00 90.19 84 ILE A CA 1
ATOM 635 C C . ILE A 1 84 ? 5.917 2.805 -3.190 1.00 90.19 84 ILE A C 1
ATOM 637 O O . ILE A 1 84 ? 6.643 2.954 -4.172 1.00 90.19 84 ILE A O 1
ATOM 641 N N . GLY A 1 85 ? 4.909 1.924 -3.182 1.00 89.00 85 GLY A N 1
ATOM 642 C CA . GLY A 1 85 ? 4.605 1.049 -4.319 1.00 89.00 85 GLY A CA 1
ATOM 643 C C . GLY A 1 85 ? 4.256 1.830 -5.588 1.00 89.00 85 GLY A C 1
ATOM 644 O O . GLY A 1 85 ? 4.797 1.554 -6.658 1.00 89.00 85 GLY A O 1
ATOM 645 N N . THR A 1 86 ? 3.411 2.855 -5.457 1.00 87.81 86 THR A N 1
ATOM 646 C CA . THR A 1 86 ? 3.031 3.737 -6.571 1.00 87.81 86 THR A CA 1
ATOM 647 C C . THR A 1 86 ? 4.203 4.590 -7.048 1.00 87.81 86 THR A C 1
ATOM 649 O O . THR A 1 86 ? 4.359 4.781 -8.251 1.00 87.81 86 THR A O 1
ATOM 652 N N . ALA A 1 87 ? 5.060 5.071 -6.142 1.00 87.69 87 ALA A N 1
ATOM 653 C CA . ALA A 1 87 ? 6.260 5.812 -6.514 1.00 87.69 87 ALA A CA 1
ATOM 654 C C . ALA A 1 87 ? 7.189 4.949 -7.376 1.00 87.69 87 ALA A C 1
ATOM 656 O O . ALA A 1 87 ? 7.578 5.376 -8.461 1.00 87.69 87 ALA A O 1
ATOM 657 N N . PHE A 1 88 ? 7.481 3.715 -6.952 1.00 87.19 88 PHE A N 1
ATOM 658 C CA . PHE A 1 88 ? 8.295 2.793 -7.748 1.00 87.19 88 PHE A CA 1
ATOM 659 C C . PHE A 1 88 ? 7.659 2.455 -9.099 1.00 87.19 88 PHE A C 1
ATOM 661 O O . PHE A 1 88 ? 8.366 2.414 -10.107 1.00 87.19 88 PHE A O 1
ATOM 668 N N . LEU A 1 89 ? 6.337 2.269 -9.139 1.00 86.00 89 LEU A N 1
ATOM 669 C CA . LEU A 1 89 ? 5.614 2.053 -10.390 1.00 86.00 89 LEU A CA 1
ATOM 670 C C . LEU A 1 89 ? 5.767 3.255 -11.334 1.00 86.00 89 LEU A C 1
ATOM 672 O O . LEU A 1 89 ? 6.152 3.084 -12.486 1.00 86.00 89 LEU A O 1
ATOM 676 N N . MET A 1 90 ? 5.554 4.476 -10.848 1.00 84.69 90 MET A N 1
ATOM 677 C CA . MET A 1 90 ? 5.698 5.680 -11.670 1.00 84.69 90 MET A CA 1
ATOM 678 C C . MET A 1 90 ? 7.140 5.903 -12.139 1.00 84.69 90 MET A C 1
ATOM 680 O O . MET A 1 90 ? 7.357 6.272 -13.291 1.00 84.69 90 MET A O 1
ATOM 684 N N . PHE A 1 91 ? 8.136 5.624 -11.291 1.00 82.56 91 PHE A N 1
ATOM 685 C CA . PHE A 1 91 ? 9.544 5.660 -11.697 1.00 82.56 91 PHE A CA 1
ATOM 686 C C . PHE A 1 91 ? 9.844 4.660 -12.817 1.00 82.56 91 PHE A C 1
ATOM 688 O O . PHE A 1 91 ? 10.571 4.998 -13.748 1.00 82.56 91 PHE A O 1
ATOM 695 N N . SER A 1 92 ? 9.244 3.465 -12.779 1.00 79.31 92 SER A N 1
ATOM 696 C CA . SER A 1 92 ? 9.388 2.480 -13.861 1.00 79.31 92 SER A CA 1
ATOM 697 C C . SER A 1 92 ? 8.766 2.940 -15.188 1.00 79.31 92 SER A C 1
ATOM 699 O O . SER A 1 92 ? 9.170 2.478 -16.251 1.00 79.31 92 SER A O 1
ATOM 701 N N . MET A 1 93 ? 7.833 3.898 -15.139 1.00 78.06 93 MET A N 1
ATOM 702 C CA . MET A 1 93 ? 7.132 4.444 -16.302 1.00 78.06 93 MET A CA 1
ATOM 703 C C . MET A 1 93 ? 7.640 5.826 -16.729 1.00 78.06 93 MET A C 1
ATOM 705 O O . MET A 1 93 ? 7.050 6.421 -17.623 1.00 78.06 93 MET A O 1
ATOM 709 N N . ILE A 1 94 ? 8.731 6.347 -16.155 1.00 77.81 94 ILE A N 1
ATOM 710 C CA . ILE A 1 94 ? 9.212 7.716 -16.435 1.00 77.81 94 ILE A CA 1
ATOM 711 C C . ILE A 1 94 ? 9.642 7.932 -17.898 1.00 77.81 94 ILE A C 1
ATOM 713 O O . ILE A 1 94 ? 9.683 9.060 -18.379 1.00 77.81 94 ILE A O 1
ATOM 717 N N . ALA A 1 95 ? 9.948 6.847 -18.619 1.00 71.81 95 ALA A N 1
ATOM 718 C CA . ALA A 1 95 ? 10.231 6.876 -20.054 1.00 71.81 95 ALA A CA 1
ATOM 719 C C . ALA A 1 95 ? 8.964 7.057 -20.917 1.00 71.81 95 ALA A C 1
ATOM 721 O O . ALA A 1 95 ? 9.060 7.446 -22.077 1.00 71.81 95 ALA A O 1
ATOM 722 N N . VAL A 1 96 ? 7.786 6.763 -20.360 1.00 76.06 96 VAL A N 1
ATOM 723 C CA . VAL A 1 96 ? 6.478 6.813 -21.037 1.00 76.06 96 VAL A CA 1
ATOM 724 C C . VAL A 1 96 ? 5.642 7.988 -20.527 1.00 76.06 96 VAL A C 1
ATOM 726 O O . VAL A 1 96 ? 4.907 8.615 -21.285 1.00 76.06 96 VAL A O 1
ATOM 729 N N . ILE A 1 97 ? 5.755 8.293 -19.236 1.00 76.88 97 ILE A N 1
ATOM 730 C CA . ILE A 1 97 ? 4.993 9.320 -18.536 1.00 76.88 97 ILE A CA 1
ATOM 731 C C . ILE A 1 97 ? 5.925 10.500 -18.238 1.00 76.88 97 ILE A C 1
ATOM 733 O O . ILE A 1 97 ? 6.994 10.296 -17.659 1.00 76.88 97 ILE A O 1
ATOM 737 N N . PRO A 1 98 ? 5.527 11.744 -18.559 1.00 81.31 98 PRO A N 1
ATOM 738 C CA . PRO A 1 98 ? 6.325 12.912 -18.224 1.00 81.31 98 PRO A CA 1
ATOM 739 C C . PRO A 1 98 ? 6.582 13.001 -16.717 1.00 81.31 98 PRO A C 1
ATOM 741 O O . PRO A 1 98 ? 5.658 12.890 -15.911 1.00 81.31 98 PRO A O 1
ATOM 744 N N . TRP A 1 99 ? 7.830 13.269 -16.331 1.00 78.00 99 TRP A N 1
ATOM 745 C CA . TRP A 1 99 ? 8.264 13.287 -14.929 1.00 78.00 99 TRP A CA 1
ATOM 746 C C . TRP A 1 99 ? 7.412 14.197 -14.025 1.00 78.00 99 TRP A C 1
ATOM 748 O O . TRP A 1 99 ? 7.199 13.884 -12.855 1.00 78.00 99 TRP A O 1
ATOM 758 N N . PHE A 1 100 ? 6.879 15.302 -14.556 1.00 76.81 100 PHE A N 1
ATOM 759 C CA . PHE A 1 100 ? 6.041 16.225 -13.790 1.00 76.81 100 PHE A CA 1
ATOM 760 C C . PHE A 1 100 ? 4.691 15.604 -13.398 1.00 76.81 100 PHE A C 1
ATOM 762 O O . PHE A 1 100 ? 4.179 15.907 -12.324 1.00 76.81 100 PHE A O 1
ATOM 769 N N . VAL A 1 101 ? 4.135 14.695 -14.209 1.00 79.19 101 VAL A N 1
ATOM 770 C CA . VAL A 1 101 ? 2.901 13.961 -13.879 1.00 79.19 101 VAL A CA 1
ATOM 771 C C . VAL A 1 101 ? 3.147 13.061 -12.671 1.00 79.19 101 VAL A C 1
ATOM 773 O O . VAL A 1 101 ? 2.352 13.063 -11.733 1.00 79.19 101 VAL A O 1
ATOM 776 N N . THR A 1 102 ? 4.288 12.368 -12.641 1.00 81.00 102 THR A N 1
ATOM 777 C CA . THR A 1 102 ? 4.717 11.569 -11.484 1.00 81.00 102 THR A CA 1
ATOM 778 C C . THR A 1 102 ? 4.789 12.419 -10.218 1.00 81.00 102 THR A C 1
ATOM 780 O O . THR A 1 102 ? 4.248 12.035 -9.182 1.00 81.00 102 THR A O 1
ATOM 783 N N . VAL A 1 103 ? 5.404 13.601 -10.301 1.00 82.75 103 VAL A N 1
ATOM 784 C CA . VAL A 1 103 ? 5.526 14.518 -9.157 1.00 82.75 103 VAL A CA 1
ATOM 785 C C . VAL A 1 103 ? 4.156 15.001 -8.675 1.00 82.75 103 VAL A C 1
ATOM 787 O O . VAL A 1 103 ? 3.905 14.981 -7.471 1.00 82.75 103 VAL A O 1
ATOM 790 N N . ILE A 1 104 ? 3.247 15.366 -9.587 1.00 84.81 104 ILE A N 1
ATOM 791 C CA . ILE A 1 104 ? 1.884 15.803 -9.245 1.00 84.81 104 ILE A CA 1
ATOM 792 C C . ILE A 1 104 ? 1.117 14.691 -8.518 1.00 84.81 104 ILE A C 1
ATOM 794 O O . ILE A 1 104 ? 0.518 14.943 -7.474 1.00 84.81 104 ILE A O 1
ATOM 798 N N . VAL A 1 105 ? 1.158 13.454 -9.022 1.00 84.88 105 VAL A N 1
ATOM 799 C CA . VAL A 1 105 ? 0.448 12.323 -8.397 1.00 84.88 105 VAL A CA 1
ATOM 800 C C . VAL A 1 105 ? 0.966 12.063 -6.981 1.00 84.88 105 VAL A C 1
ATOM 802 O O . VAL A 1 105 ? 0.173 11.888 -6.054 1.00 84.88 105 VAL A O 1
ATOM 805 N N . LEU A 1 106 ? 2.287 12.083 -6.788 1.00 85.88 106 LEU A N 1
ATOM 806 C CA . LEU A 1 106 ? 2.886 11.898 -5.466 1.00 85.88 106 LEU A CA 1
ATOM 807 C C . LEU A 1 106 ? 2.539 13.055 -4.515 1.00 85.88 106 LEU A C 1
ATOM 809 O O . LEU A 1 106 ? 2.208 12.811 -3.353 1.00 85.88 106 LEU A O 1
ATOM 813 N N . LEU A 1 107 ? 2.535 14.296 -5.014 1.00 87.00 107 LEU A N 1
ATOM 814 C CA . LEU A 1 107 ? 2.139 15.481 -4.247 1.00 87.00 107 LEU A CA 1
ATOM 815 C C . LEU A 1 107 ? 0.667 15.480 -3.835 1.00 87.00 107 LEU A C 1
ATOM 817 O O . LEU A 1 107 ? 0.347 16.099 -2.830 1.00 87.00 107 LEU A O 1
ATOM 821 N N . ILE A 1 108 ? -0.218 14.805 -4.569 1.00 86.25 108 ILE A N 1
ATOM 822 C CA . ILE A 1 108 ? -1.634 14.664 -4.194 1.00 86.25 108 ILE A CA 1
ATOM 823 C C . ILE A 1 108 ? -1.821 13.495 -3.219 1.00 86.25 108 ILE A C 1
ATOM 825 O O . ILE A 1 108 ? -2.547 13.615 -2.230 1.00 86.25 108 ILE A O 1
ATOM 829 N N . MET A 1 109 ? -1.147 12.366 -3.456 1.00 86.25 109 MET A N 1
ATOM 830 C CA . MET A 1 109 ? -1.288 11.184 -2.602 1.00 86.25 109 MET A CA 1
ATOM 831 C C . MET A 1 109 ? -0.771 11.404 -1.182 1.00 86.25 109 MET A C 1
ATOM 833 O O . MET A 1 109 ? -1.429 10.980 -0.233 1.00 86.25 109 MET A O 1
ATOM 837 N N . ALA A 1 110 ? 0.382 12.060 -1.021 1.00 83.50 110 ALA A N 1
ATOM 838 C CA . ALA A 1 110 ? 0.969 12.298 0.295 1.00 83.50 110 ALA A CA 1
ATOM 839 C C . ALA A 1 110 ? 0.001 13.034 1.251 1.00 83.50 110 ALA A C 1
ATOM 841 O O . ALA A 1 110 ? -0.354 12.454 2.281 1.00 83.50 110 ALA A O 1
ATOM 842 N N . PRO A 1 111 ? -0.511 14.242 0.934 1.00 82.69 111 PRO A N 1
ATOM 843 C CA . PRO A 1 111 ? -1.487 14.923 1.779 1.00 82.69 111 PRO A CA 1
ATOM 844 C C . PRO A 1 111 ? -2.827 14.187 1.834 1.00 82.69 111 PRO A C 1
ATOM 846 O O . PRO A 1 111 ? -3.485 14.256 2.865 1.00 82.69 111 PRO A O 1
ATOM 849 N N . GLY A 1 112 ? -3.221 13.438 0.796 1.00 81.88 112 GLY A N 1
ATOM 850 C CA . GLY A 1 112 ? -4.422 12.598 0.831 1.00 81.88 112 GLY A CA 1
ATOM 851 C C . GLY A 1 112 ? -4.373 11.538 1.937 1.00 81.88 112 GLY A C 1
ATOM 852 O O . GLY A 1 112 ? -5.327 11.399 2.703 1.00 81.88 112 GLY A O 1
ATOM 853 N N . ILE A 1 113 ? -3.238 10.846 2.093 1.00 83.75 113 ILE A N 1
ATOM 854 C CA . ILE A 1 113 ? -3.039 9.856 3.165 1.00 83.75 113 ILE A CA 1
ATOM 855 C C . ILE A 1 113 ? -3.142 10.530 4.537 1.00 83.75 113 ILE A C 1
ATOM 857 O O . ILE A 1 113 ? -3.878 10.054 5.403 1.00 83.75 113 ILE A O 1
ATOM 861 N N . PHE A 1 114 ? -2.453 11.658 4.735 1.00 82.25 114 PHE A N 1
ATOM 862 C CA . PHE A 1 114 ? -2.519 12.402 5.996 1.00 82.25 114 PHE A CA 1
ATOM 863 C C . PHE A 1 114 ? -3.913 12.983 6.267 1.00 82.25 114 PHE A C 1
ATOM 865 O O . PHE A 1 114 ? -4.361 12.963 7.411 1.00 82.25 114 PHE A O 1
ATOM 872 N N . GLY A 1 115 ? -4.624 13.436 5.233 1.00 81.00 115 GLY A N 1
ATOM 873 C CA . GLY A 1 115 ? -5.986 13.958 5.321 1.00 81.00 115 GLY A CA 1
ATOM 874 C C . GLY A 1 115 ? -6.987 12.896 5.768 1.00 81.00 115 GLY A C 1
ATOM 875 O O . GLY A 1 115 ? -7.785 13.152 6.667 1.00 81.00 115 GLY A O 1
ATOM 876 N N . VAL A 1 116 ? -6.901 11.675 5.231 1.00 80.75 116 VAL A N 1
ATOM 877 C CA . VAL A 1 116 ? -7.758 10.563 5.678 1.00 80.75 116 VAL A CA 1
ATOM 878 C C . VAL A 1 116 ? -7.414 10.143 7.109 1.00 80.75 116 VAL A C 1
ATOM 880 O O . VAL A 1 116 ? -8.318 9.946 7.916 1.00 80.75 116 VAL A O 1
ATOM 883 N N . VAL A 1 117 ? -6.128 10.083 7.475 1.00 81.25 117 VAL A N 1
ATOM 884 C CA . VAL A 1 117 ? -5.711 9.830 8.869 1.00 81.25 117 VAL A CA 1
ATOM 885 C C . VAL A 1 117 ? -6.260 10.901 9.814 1.00 81.25 117 VAL A C 1
ATOM 887 O O . VAL A 1 117 ? -6.730 10.569 10.904 1.00 81.25 117 VAL A O 1
ATOM 890 N N . TYR A 1 118 ? -6.224 12.169 9.397 1.00 80.25 118 TYR A N 1
ATOM 891 C CA . TYR A 1 118 ? -6.805 13.273 10.148 1.00 80.25 118 TYR A CA 1
ATOM 892 C C . TYR A 1 118 ? -8.320 13.114 10.276 1.00 80.25 118 TYR A C 1
ATOM 894 O O . TYR A 1 118 ? -8.810 13.204 11.389 1.00 80.25 118 TYR A O 1
ATOM 902 N N . MET A 1 119 ? -9.054 12.767 9.213 1.00 78.81 119 MET A N 1
ATOM 903 C CA . MET A 1 119 ? -10.501 12.505 9.294 1.00 78.81 119 MET A CA 1
ATOM 904 C C . MET A 1 119 ? -10.861 11.295 10.167 1.00 78.81 119 MET A C 1
ATOM 906 O O . MET A 1 119 ? -11.896 11.305 10.822 1.00 78.81 119 MET A O 1
ATOM 910 N N . MET A 1 120 ? -10.016 10.260 10.212 1.00 71.88 120 MET A N 1
ATOM 911 C CA . MET A 1 120 ? -10.224 9.098 11.088 1.00 71.88 120 MET A CA 1
ATOM 912 C C . MET A 1 120 ? -9.949 9.407 12.567 1.00 71.88 120 MET A C 1
ATOM 914 O O . MET A 1 120 ? -10.459 8.703 13.438 1.00 71.88 120 MET A O 1
ATOM 918 N N . LYS A 1 121 ? -9.103 10.406 12.853 1.00 70.56 121 LYS A N 1
ATOM 919 C CA . LYS A 1 121 ? -8.801 10.875 14.215 1.00 70.56 121 LYS A CA 1
ATOM 920 C C . LYS A 1 121 ? -9.643 12.063 14.649 1.00 70.56 121 LYS A C 1
ATOM 922 O O . LYS A 1 121 ? -9.803 12.264 15.851 1.00 70.56 121 LYS A O 1
ATOM 927 N N . ALA A 1 122 ? -10.123 12.857 13.702 1.00 61.16 122 ALA A N 1
ATOM 928 C CA . ALA A 1 122 ? -11.072 13.905 13.975 1.00 61.16 122 ALA A CA 1
ATOM 929 C C . ALA A 1 122 ? -12.282 13.223 14.619 1.00 61.16 122 ALA A C 1
ATOM 931 O O . ALA A 1 122 ? -12.745 12.200 14.095 1.00 61.16 122 ALA A O 1
ATOM 932 N N . PRO A 1 123 ? -12.796 13.739 15.752 1.00 53.62 123 PRO A N 1
ATOM 933 C CA . PRO A 1 123 ? -14.166 13.418 16.101 1.00 53.62 123 PRO A CA 1
ATOM 934 C C . PRO A 1 123 ? -14.946 13.741 14.837 1.00 53.62 123 PRO A C 1
ATOM 936 O O . PRO A 1 123 ? -14.742 14.813 14.260 1.00 53.62 123 PRO A O 1
ATOM 939 N N . VAL A 1 124 ? -15.681 12.750 14.327 1.00 52.22 124 VAL A N 1
ATOM 940 C CA . VAL A 1 124 ? -16.519 12.893 13.139 1.00 52.22 124 VAL A CA 1
ATOM 941 C C . VAL A 1 124 ? -17.082 14.305 13.209 1.00 52.22 124 VAL A C 1
ATOM 943 O O . VAL A 1 124 ? -17.623 14.669 14.256 1.00 52.22 124 VAL A O 1
ATOM 946 N N . LEU A 1 125 ? -16.901 15.109 12.156 1.00 46.72 125 LEU A N 1
ATOM 947 C CA . LEU A 1 125 ? -17.797 16.224 11.868 1.00 46.72 125 LEU A CA 1
ATOM 948 C C . LEU A 1 125 ? -19.178 15.581 11.699 1.00 46.72 125 LEU A C 1
ATOM 950 O O . LEU A 1 125 ? -19.726 15.463 10.608 1.00 46.72 125 LEU A O 1
ATOM 954 N N . ALA A 1 126 ? -19.731 15.090 12.807 1.00 45.84 126 ALA A N 1
ATOM 955 C CA . ALA A 1 126 ? -21.104 15.240 13.105 1.00 45.84 126 ALA A CA 1
ATOM 956 C C . ALA A 1 126 ? -21.259 16.735 12.872 1.00 45.84 126 ALA A C 1
ATOM 958 O O . ALA A 1 126 ? -20.858 17.575 13.671 1.00 45.84 126 ALA A O 1
ATOM 959 N N . LEU A 1 127 ? -21.812 17.062 11.711 1.00 45.38 127 LEU A N 1
ATOM 960 C CA . LEU A 1 127 ? -23.035 17.827 11.723 1.00 45.38 127 LEU A CA 1
ATOM 961 C C . LEU A 1 127 ? -23.879 17.277 12.886 1.00 45.38 127 LEU A C 1
ATOM 963 O O . LEU A 1 127 ? -24.800 16.486 12.693 1.00 45.38 127 LEU A O 1
ATOM 967 N N . GLU A 1 128 ? -23.505 17.645 14.115 1.00 42.84 128 GLU A N 1
ATOM 968 C CA . GLU A 1 128 ? -24.433 17.955 15.166 1.00 42.84 128 GLU A CA 1
ATOM 969 C C . GLU A 1 128 ? -25.285 19.017 14.491 1.00 42.84 128 GLU A C 1
ATOM 971 O O . GLU A 1 128 ? -24.997 20.209 14.500 1.00 42.84 128 GLU A O 1
ATOM 976 N N . PHE A 1 129 ? -26.295 18.544 13.754 1.00 45.47 129 PHE A N 1
ATOM 977 C CA . PHE A 1 129 ? -27.541 19.257 13.694 1.00 45.47 129 PHE A CA 1
ATOM 978 C C . PHE A 1 129 ? -27.816 19.558 15.145 1.00 45.47 129 PHE A C 1
ATOM 980 O O . PHE A 1 129 ? -28.072 18.632 15.916 1.00 45.47 129 PHE A O 1
ATOM 987 N N . ASP A 1 130 ? -27.582 20.820 15.468 1.00 42.19 130 ASP A N 1
ATOM 988 C CA . ASP A 1 130 ? -27.744 21.458 16.747 1.00 42.19 130 ASP A CA 1
ATOM 989 C C . ASP A 1 130 ? -29.121 21.078 17.299 1.00 42.19 130 ASP A C 1
ATOM 991 O O . ASP A 1 130 ? -30.139 21.722 17.068 1.00 42.19 130 ASP A O 1
ATOM 995 N N . ASN A 1 131 ? -29.160 19.917 17.941 1.00 47.59 131 ASN A N 1
ATOM 996 C CA . ASN A 1 131 ? -30.173 19.528 18.895 1.00 47.59 131 ASN A CA 1
ATOM 997 C C . ASN A 1 131 ? -29.591 19.841 20.275 1.00 47.59 131 ASN A C 1
ATOM 999 O O . ASN A 1 131 ? -29.768 19.067 21.217 1.00 47.59 131 ASN A O 1
ATOM 1003 N N . GLY A 1 132 ? -28.846 20.950 20.384 1.00 45.44 132 GLY A N 1
ATOM 1004 C CA . GLY A 1 132 ? -28.583 21.560 21.663 1.00 45.44 132 GLY A CA 1
ATOM 1005 C C . GLY A 1 132 ? -29.922 21.796 22.375 1.00 45.44 132 GLY A C 1
ATOM 1006 O O . GLY A 1 132 ? -30.933 22.096 21.718 1.00 45.44 132 GLY A O 1
ATOM 1007 N N . PRO A 1 133 ? -29.959 21.645 23.709 1.00 49.59 133 PRO A N 1
ATOM 1008 C CA . PRO A 1 133 ? -31.156 21.864 24.522 1.00 49.59 133 PRO A CA 1
ATOM 1009 C C . PRO A 1 133 ? -31.757 23.281 24.397 1.00 49.59 133 PRO A C 1
ATOM 1011 O O . PRO A 1 133 ? -32.871 23.496 24.862 1.00 49.59 133 PRO A O 1
ATOM 1014 N N . ASP A 1 134 ? -31.085 24.207 23.702 1.00 50.22 134 ASP A N 1
ATOM 1015 C CA . ASP A 1 134 ? -31.556 25.568 23.410 1.00 50.22 134 ASP A CA 1
ATOM 1016 C C . ASP A 1 134 ? -32.245 25.740 22.039 1.00 50.22 134 ASP A C 1
ATOM 1018 O O . ASP A 1 134 ? -32.709 26.830 21.710 1.00 50.22 134 ASP A O 1
ATOM 1022 N N . SER A 1 135 ? -32.389 24.687 21.224 1.00 51.00 135 SER A N 1
ATOM 1023 C CA . SER A 1 135 ? -32.999 24.806 19.881 1.00 51.00 135 SER A CA 1
ATOM 1024 C C . SER A 1 135 ? -34.533 24.950 19.875 1.00 51.00 135 SER A C 1
ATOM 1026 O O . SER A 1 135 ? -35.147 25.006 18.806 1.00 51.00 135 SER A O 1
ATOM 1028 N N . GLY A 1 136 ? -35.191 24.955 21.045 1.00 55.38 136 GLY A N 1
ATOM 1029 C CA . GLY A 1 136 ? -36.658 25.000 21.172 1.00 55.38 136 GLY A CA 1
ATOM 1030 C C . GLY A 1 136 ? -37.386 23.828 20.491 1.00 55.38 136 GLY A C 1
ATOM 1031 O O . GLY A 1 136 ? -38.615 23.820 20.375 1.00 55.38 136 GLY A O 1
ATOM 1032 N N . ARG A 1 137 ? -36.641 22.831 20.000 1.00 53.47 137 ARG A N 1
ATOM 1033 C CA . ARG A 1 137 ? -37.150 21.756 19.158 1.00 53.47 137 ARG A CA 1
ATOM 1034 C C . ARG A 1 137 ? -37.412 20.535 20.027 1.00 53.47 137 ARG A C 1
ATOM 1036 O O . ARG A 1 137 ? -36.478 19.856 20.438 1.00 53.47 137 ARG A O 1
ATOM 1043 N N . LYS A 1 138 ? -38.695 20.243 20.272 1.00 57.69 138 LYS A N 1
ATOM 1044 C CA . LYS A 1 138 ? -39.125 19.086 21.075 1.00 57.69 138 LYS A CA 1
ATOM 1045 C C . LYS A 1 138 ? -38.392 17.812 20.650 1.00 57.69 138 LYS A C 1
ATOM 1047 O O . LYS A 1 138 ? -38.402 17.411 19.472 1.00 57.69 138 LYS A O 1
ATOM 1052 N N . THR A 1 139 ? -37.778 17.170 21.632 1.00 62.16 139 THR A N 1
ATOM 1053 C CA . THR A 1 139 ? -36.966 15.966 21.469 1.00 62.16 139 THR A CA 1
ATOM 1054 C C . THR A 1 139 ? -37.822 14.851 20.857 1.00 62.16 139 THR A C 1
ATOM 1056 O O . THR A 1 139 ? -39.045 14.835 21.001 1.00 62.16 139 THR A O 1
ATOM 1059 N N . TYR A 1 140 ? -37.224 13.892 20.140 1.00 60.09 140 TYR A N 1
ATOM 1060 C CA . TYR A 1 140 ? -37.998 12.795 19.528 1.00 60.09 140 TYR A CA 1
ATOM 1061 C C . TYR A 1 140 ? -38.837 12.020 20.563 1.00 60.09 140 TYR A C 1
ATOM 1063 O O . TYR A 1 140 ? -39.968 11.636 20.276 1.00 60.09 140 TYR A O 1
ATOM 1071 N N . ALA A 1 141 ? -38.314 11.864 21.784 1.00 65.25 141 ALA A N 1
ATOM 1072 C CA . ALA A 1 141 ? -39.031 11.261 22.905 1.00 65.25 141 ALA A CA 1
ATOM 1073 C C . ALA A 1 141 ? -40.290 12.056 23.304 1.00 65.25 141 ALA A C 1
ATOM 1075 O O . ALA A 1 141 ? -41.351 11.466 23.483 1.00 65.25 141 ALA A O 1
ATOM 1076 N N . GLU A 1 142 ? -40.208 13.388 23.351 1.00 64.94 142 GLU A N 1
ATOM 1077 C CA . GLU A 1 142 ? -41.342 14.264 23.683 1.00 64.94 142 GLU A CA 1
ATOM 1078 C C . GLU A 1 142 ? -42.396 14.270 22.571 1.00 64.94 142 GLU A C 1
ATOM 1080 O O . GLU A 1 142 ? -43.589 14.163 22.844 1.00 64.94 142 GLU A O 1
ATOM 1085 N N . ARG A 1 143 ? -41.968 14.290 21.300 1.00 64.00 143 ARG A N 1
ATOM 1086 C CA . ARG A 1 143 ? -42.885 14.188 20.149 1.00 64.00 143 ARG A CA 1
ATOM 1087 C C . ARG A 1 143 ? -43.601 12.842 20.086 1.00 64.00 143 ARG A C 1
ATOM 1089 O O . ARG A 1 143 ? -44.728 12.772 19.599 1.00 64.00 143 ARG A O 1
ATOM 1096 N N . LYS A 1 144 ? -42.953 11.773 20.552 1.00 70.38 144 LYS A N 1
ATOM 1097 C CA . LYS A 1 144 ? -43.571 10.450 20.646 1.00 70.38 144 LYS A CA 1
ATOM 1098 C C . LYS A 1 144 ? -44.591 10.399 21.789 1.00 70.38 144 LYS A C 1
ATOM 1100 O O . LYS A 1 144 ? -45.695 9.916 21.568 1.00 70.38 144 LYS A O 1
ATOM 1105 N N . ALA A 1 145 ? -44.263 10.970 22.948 1.00 71.25 145 ALA A N 1
ATOM 1106 C CA . ALA A 1 145 ? -45.176 11.049 24.087 1.00 71.25 145 ALA A CA 1
ATOM 1107 C C . ALA A 1 145 ? -46.421 11.910 23.794 1.00 71.25 145 ALA A C 1
ATOM 1109 O O . ALA A 1 145 ? -47.532 11.486 24.107 1.00 71.25 145 ALA A O 1
ATOM 1110 N N . GLU A 1 146 ? -46.270 13.059 23.119 1.00 64.75 146 GLU A N 1
ATOM 1111 C CA . GLU A 1 146 ? -47.416 13.882 22.692 1.00 64.75 146 GLU A CA 1
ATOM 1112 C C . GLU A 1 146 ? -48.316 13.147 21.697 1.00 64.75 146 GLU A C 1
ATOM 1114 O O . GLU A 1 146 ? -49.538 13.224 21.800 1.00 64.75 146 GLU A O 1
ATOM 1119 N N . LYS A 1 147 ? -47.738 12.396 20.750 1.00 68.50 147 LYS A N 1
ATOM 1120 C CA . LYS A 1 147 ? -48.532 11.608 19.797 1.00 68.50 147 LYS A CA 1
ATOM 1121 C C . LYS A 1 147 ? -49.277 10.458 20.466 1.00 68.50 147 LYS A C 1
ATOM 1123 O O . LYS A 1 147 ? -50.429 10.224 20.118 1.00 68.50 147 LYS A O 1
ATOM 1128 N N . GLU A 1 148 ? -48.657 9.771 21.422 1.00 67.81 148 GLU A N 1
ATOM 1129 C CA . GLU A 1 148 ? -49.318 8.695 22.171 1.00 67.81 148 GLU A CA 1
ATOM 1130 C C . GLU A 1 148 ? -50.418 9.236 23.098 1.00 67.81 148 GLU A C 1
ATOM 1132 O O . GLU A 1 148 ? -51.478 8.623 23.208 1.00 67.81 148 GLU A O 1
ATOM 1137 N N . GLN A 1 149 ? -50.227 10.405 23.719 1.00 65.38 149 GLN A N 1
ATOM 1138 C CA . GLN A 1 149 ? -51.282 11.056 24.507 1.00 65.38 149 GLN A CA 1
ATOM 1139 C C . GLN A 1 149 ? -52.426 11.576 23.630 1.00 65.38 149 GLN A C 1
ATOM 1141 O O . GLN A 1 149 ? -53.590 11.369 23.970 1.00 65.38 149 GLN A O 1
ATOM 1146 N N . ALA A 1 150 ? -52.119 12.182 22.481 1.00 65.50 150 ALA A N 1
ATOM 1147 C CA . ALA A 1 150 ? -53.130 12.635 21.530 1.00 65.50 150 ALA A CA 1
ATOM 1148 C C . ALA A 1 150 ? -53.927 11.463 20.931 1.00 65.50 150 ALA A C 1
ATOM 1150 O O . ALA A 1 150 ? -55.135 11.581 20.750 1.00 65.50 150 ALA A O 1
ATOM 1151 N N . GLN A 1 151 ? -53.284 10.318 20.674 1.00 65.38 151 GLN A N 1
ATOM 1152 C CA . GLN A 1 151 ? -53.979 9.106 20.230 1.00 65.38 151 GLN A CA 1
ATOM 1153 C C . GLN A 1 151 ? -54.896 8.538 21.313 1.00 65.38 151 GLN A C 1
ATOM 1155 O O . GLN A 1 151 ? -56.044 8.236 21.012 1.00 65.38 151 GLN A O 1
ATOM 1160 N N . LYS A 1 152 ? -54.450 8.479 22.573 1.00 66.00 152 LYS A N 1
ATOM 1161 C CA . LYS A 1 152 ? -55.297 8.017 23.687 1.00 66.00 152 LYS A CA 1
ATOM 1162 C C . LYS A 1 152 ? -56.492 8.936 23.945 1.00 66.00 152 LYS A C 1
ATOM 1164 O O . LYS A 1 152 ? -57.581 8.450 24.223 1.00 66.00 152 LYS A O 1
ATOM 1169 N N . LEU A 1 153 ? -56.310 10.252 23.822 1.00 61.50 153 LEU A N 1
ATOM 1170 C CA . LEU A 1 153 ? -57.407 11.220 23.924 1.00 61.50 153 LEU A CA 1
ATOM 1171 C C . LEU A 1 153 ? -58.384 11.101 22.745 1.00 61.50 153 LEU A C 1
ATOM 1173 O O . LEU A 1 153 ? -59.590 11.161 22.956 1.00 61.50 153 LEU A O 1
ATOM 1177 N N . ALA A 1 154 ? -57.884 10.876 21.527 1.00 60.16 154 ALA A N 1
ATOM 1178 C CA . ALA A 1 154 ? -58.726 10.652 20.353 1.00 60.16 154 ALA A CA 1
ATOM 1179 C C . ALA A 1 154 ? -59.483 9.311 20.412 1.00 60.16 154 ALA A C 1
ATOM 1181 O O . ALA A 1 154 ? -60.613 9.225 19.940 1.00 60.16 154 ALA A O 1
ATOM 1182 N N . GLU A 1 155 ? -58.891 8.266 20.993 1.00 60.22 155 GLU A N 1
ATOM 1183 C CA . GLU A 1 155 ? -59.563 6.982 21.233 1.00 60.22 155 GLU A CA 1
ATOM 1184 C C . GLU A 1 155 ? -60.635 7.103 22.323 1.00 60.22 155 GLU A C 1
ATOM 1186 O O . GLU A 1 155 ? -61.755 6.645 22.111 1.00 60.22 155 GLU A O 1
ATOM 1191 N N . ALA A 1 156 ? -60.353 7.818 23.418 1.00 60.62 156 ALA A N 1
ATOM 1192 C CA . ALA A 1 156 ? -61.339 8.096 24.464 1.00 60.62 156 ALA A CA 1
ATOM 1193 C C . ALA A 1 156 ? -62.512 8.963 23.959 1.00 60.62 156 ALA A C 1
ATOM 1195 O O . ALA A 1 156 ? -63.658 8.725 24.331 1.00 60.62 156 ALA A O 1
ATOM 1196 N N . GLN A 1 157 ? -62.253 9.932 23.072 1.00 58.16 157 GLN A N 1
ATOM 1197 C CA . GLN A 1 157 ? -63.311 10.722 22.428 1.00 58.16 157 GLN A CA 1
ATOM 1198 C C . GLN A 1 157 ? -64.154 9.883 21.461 1.00 58.16 157 GLN A C 1
ATOM 1200 O O . GLN A 1 157 ? -65.371 10.021 21.453 1.00 58.16 157 GLN A O 1
ATOM 1205 N N . LYS A 1 158 ? -63.546 8.956 20.709 1.00 58.44 158 LYS A N 1
ATOM 1206 C CA . LYS A 1 158 ? -64.288 8.030 19.835 1.00 58.44 158 LYS A CA 1
ATOM 1207 C C . LYS A 1 158 ? -65.121 7.004 20.605 1.00 58.44 158 LYS A C 1
ATOM 1209 O O . LYS A 1 158 ? -66.152 6.563 20.099 1.00 58.44 158 LYS A O 1
ATOM 1214 N N . GLU A 1 159 ? -64.691 6.599 21.800 1.00 56.38 159 GLU A N 1
ATOM 1215 C CA . GLU A 1 159 ? -65.500 5.753 22.688 1.00 56.38 159 GLU A CA 1
ATOM 1216 C C . GLU A 1 159 ? -66.656 6.530 23.333 1.00 56.38 159 GLU A C 1
ATOM 1218 O O . GLU A 1 159 ? -67.753 5.981 23.432 1.00 56.38 159 GLU A O 1
ATOM 1223 N N . ALA A 1 160 ? -66.459 7.806 23.682 1.00 55.62 160 ALA A N 1
ATOM 1224 C CA . ALA A 1 160 ? -67.533 8.683 24.157 1.00 55.62 160 ALA A CA 1
ATOM 1225 C C . ALA A 1 160 ? -68.568 8.994 23.055 1.00 55.62 160 ALA A C 1
ATOM 1227 O O . ALA A 1 160 ? -69.767 8.885 23.293 1.00 55.62 160 ALA A O 1
ATOM 1228 N N . GLU A 1 161 ? -68.123 9.264 21.824 1.00 52.25 161 GLU A N 1
ATOM 1229 C CA . GLU A 1 161 ? -69.000 9.537 20.672 1.00 52.25 161 GLU A CA 1
ATOM 1230 C C . GLU A 1 161 ? -69.826 8.294 20.274 1.00 52.25 161 GLU A C 1
ATOM 1232 O O . GLU A 1 161 ? -71.005 8.390 19.939 1.00 52.25 161 GLU A O 1
ATOM 1237 N N . LYS A 1 162 ? -69.264 7.082 20.408 1.00 52.56 162 LYS A N 1
ATOM 1238 C CA . LYS A 1 162 ? -70.028 5.826 20.257 1.00 52.56 162 LYS A CA 1
ATOM 1239 C C . LYS A 1 162 ? -71.013 5.553 21.398 1.00 52.56 162 LYS A C 1
ATOM 1241 O O . LYS A 1 162 ? -71.940 4.766 21.196 1.00 52.56 162 LYS A O 1
ATOM 1246 N N . ALA A 1 163 ? 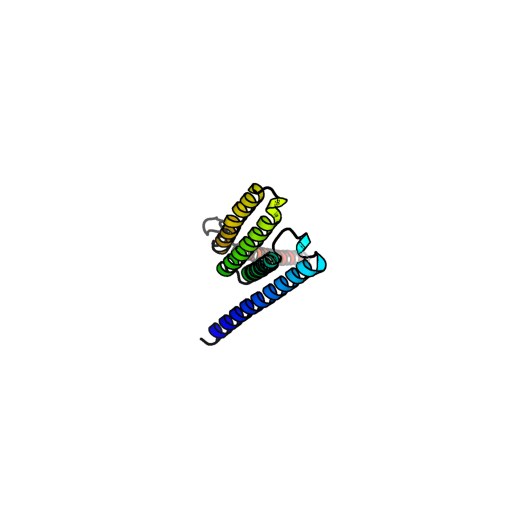-70.797 6.129 22.579 1.00 53.91 163 ALA A N 1
ATOM 1247 C CA . ALA A 1 163 ? -71.701 5.989 23.716 1.00 53.91 16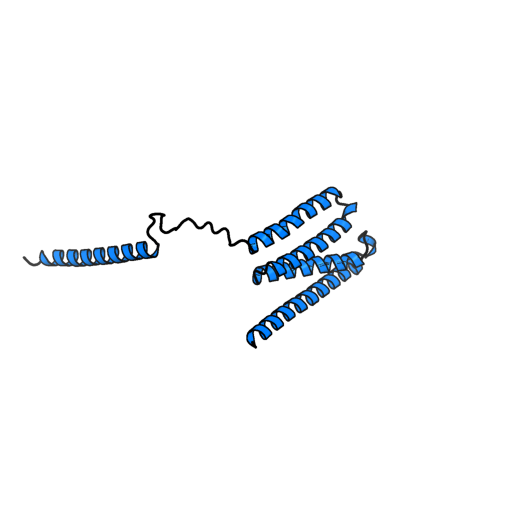3 ALA A CA 1
ATOM 1248 C C . ALA A 1 163 ? -72.908 6.936 23.602 1.00 53.91 163 ALA A C 1
ATOM 1250 O O . ALA A 1 163 ? -74.017 6.515 23.922 1.00 53.91 163 ALA A O 1
ATOM 1251 N N . GLU A 1 164 ? -72.726 8.150 23.071 1.00 50.16 164 GLU A N 1
ATOM 1252 C CA . GLU A 1 164 ? -73.826 9.095 22.815 1.00 50.16 164 GLU A CA 1
ATOM 1253 C C . GLU A 1 164 ? -74.770 8.613 21.697 1.00 50.16 164 GLU A C 1
ATOM 1255 O O . GLU A 1 164 ? -75.985 8.650 21.874 1.00 50.16 164 GLU A O 1
ATOM 1260 N N . ILE A 1 165 ? -74.252 8.019 20.610 1.00 48.25 165 ILE A N 1
ATOM 1261 C CA . ILE A 1 165 ? -75.092 7.487 19.510 1.00 48.25 165 ILE A CA 1
ATOM 1262 C C . ILE A 1 165 ? -75.978 6.306 19.965 1.00 48.25 165 ILE A C 1
ATOM 1264 O O . ILE A 1 165 ? -77.041 6.071 19.400 1.00 48.25 165 ILE A O 1
ATOM 1268 N N . LYS A 1 166 ? -75.583 5.566 21.011 1.00 45.50 166 LYS A N 1
ATOM 1269 C CA . LYS A 1 166 ? -76.417 4.505 21.611 1.00 45.50 166 LYS A CA 1
ATOM 1270 C C . LYS A 1 166 ? -77.425 5.013 22.649 1.00 45.50 166 LYS A C 1
ATOM 1272 O O . LYS A 1 166 ? -78.247 4.219 23.105 1.00 45.50 166 LYS A O 1
ATOM 1277 N N . GLY A 1 167 ? -77.345 6.283 23.043 1.00 46.28 167 GLY A N 1
ATOM 1278 C CA . GLY A 1 167 ? -78.295 6.921 23.955 1.00 46.28 167 GLY A CA 1
ATOM 1279 C C . GLY A 1 167 ? -79.541 7.460 23.250 1.00 46.28 167 GLY A C 1
ATOM 1280 O O . GLY A 1 167 ? -80.619 7.390 23.824 1.00 46.28 167 GLY A O 1
ATOM 1281 N N . GLU A 1 168 ? -79.419 7.925 22.003 1.00 45.91 168 GLU A N 1
ATOM 1282 C CA . GLU A 1 168 ? -80.544 8.500 21.238 1.00 45.91 168 GLU A CA 1
ATOM 1283 C C . GLU A 1 168 ? -81.457 7.458 20.562 1.00 45.91 168 GLU A C 1
ATOM 1285 O O . GLU A 1 168 ? -82.524 7.806 20.072 1.00 45.91 168 GLU A O 1
ATOM 1290 N N . GLU A 1 169 ? -81.091 6.172 20.546 1.00 45.03 169 GLU A N 1
ATOM 1291 C CA . GLU A 1 169 ? -81.931 5.104 19.966 1.00 45.03 169 GLU A CA 1
ATOM 1292 C C . GLU A 1 169 ? -82.922 4.476 20.974 1.00 45.03 169 GLU A C 1
ATOM 1294 O O . GLU A 1 169 ? -83.616 3.522 20.629 1.00 45.03 169 GLU A O 1
ATOM 1299 N N . ASN A 1 170 ? -82.989 4.984 22.215 1.00 47.19 170 ASN A N 1
ATOM 1300 C CA . ASN A 1 170 ? -83.836 4.459 23.299 1.00 47.19 170 ASN A CA 1
ATOM 1301 C C . ASN A 1 170 ? -84.703 5.524 24.016 1.00 47.19 170 ASN A C 1
ATOM 1303 O O . ASN A 1 170 ? -85.079 5.308 25.171 1.00 47.19 170 ASN A O 1
ATOM 1307 N N . GLU A 1 171 ? -85.061 6.629 23.351 1.00 39.16 171 GLU A N 1
ATOM 1308 C CA . GLU A 1 171 ? -86.231 7.453 23.730 1.00 39.16 171 GLU A CA 1
ATOM 1309 C C . GLU A 1 171 ? -87.369 7.325 22.710 1.00 39.16 171 GLU A C 1
ATOM 1311 O O . GLU A 1 171 ? -87.101 7.407 21.489 1.00 39.16 171 GLU A O 1
#

Sequence (171 aa):
MRESTKAAVMATRIKITAFIVSLMLAFATFMICRFAVGGEKLGFAPILTLFIGFFLSFGLFFVIIAIVTRSALTFLAGGIGLFIGTAFLMFSMIAVIPWFVTVIVLLIMAPGIFGVVYMMKAPVLALEFDNGPDSGRKTYAERKAEKEQAQKLAEAQKEAEKAEIKGEENE

Secondary structure (DSSP, 8-state):
-HHHHHHHHHHHHHHHHHHHHHHHHHHHHHHIIIIIIITTTSSS-HHHHHHHHHHHHHHHHHHHHHHHHT-HHHHHHHHHHHHHHHHHHHHHTTTTS-HHHHHHHHHHHHHHHHHHHHHHHS----------TTS----HHHHHHHHHHHHHHHHHHHHHHHHHHTTGGG-